Protein AF-A0A450X1X7-F1 (afdb_monomer_lite)

InterPro domains:
  IPR058240 Radical SAM superfamily [SSF102114] (12-90)

Structure (mmCIF, N/CA/C/O backbone):
data_AF-A0A450X1X7-F1
#
_entry.id   AF-A0A450X1X7-F1
#
loop_
_atom_site.group_PDB
_atom_site.id
_atom_site.type_symbol
_atom_site.label_atom_id
_atom_site.label_alt_id
_atom_site.label_comp_id
_atom_site.label_asym_id
_atom_site.label_entity_id
_atom_site.label_seq_id
_atom_site.pdbx_PDB_ins_code
_atom_site.Cartn_x
_atom_site.Cartn_y
_atom_site.Cartn_z
_atom_site.occupancy
_atom_site.B_iso_or_equiv
_atom_site.auth_seq_id
_atom_site.auth_comp_id
_atom_site.auth_asym_id
_atom_site.auth_atom_id
_atom_site.pdbx_PDB_model_num
ATOM 1 N N . MET A 1 1 ? -17.596 -0.129 -2.344 1.00 45.56 1 MET A N 1
ATOM 2 C CA . MET A 1 1 ? -16.818 0.343 -3.511 1.00 45.56 1 MET A CA 1
ATOM 3 C C . MET A 1 1 ? -17.446 -0.223 -4.774 1.00 45.56 1 MET A C 1
ATOM 5 O O . MET A 1 1 ? -17.800 -1.400 -4.738 1.00 45.56 1 MET A O 1
ATOM 9 N N . PRO A 1 2 ? -17.598 0.554 -5.859 1.00 40.06 2 PRO A N 1
ATOM 10 C CA . PRO A 1 2 ? -17.856 -0.043 -7.164 1.00 40.06 2 PRO A CA 1
ATOM 11 C C . PRO A 1 2 ? -16.697 -0.994 -7.483 1.00 40.06 2 PRO A C 1
ATOM 13 O O . PRO A 1 2 ? -15.543 -0.706 -7.158 1.00 40.06 2 PRO A O 1
ATOM 16 N N . SER A 1 3 ? -16.989 -2.169 -8.035 1.00 50.81 3 SER A N 1
ATOM 17 C CA . SER A 1 3 ? -15.938 -3.073 -8.493 1.00 50.81 3 SER A CA 1
ATOM 18 C C . SER A 1 3 ? -15.123 -2.371 -9.575 1.00 50.81 3 SER A C 1
ATOM 20 O O . SER A 1 3 ? -15.700 -1.984 -10.584 1.00 50.81 3 SER A O 1
ATOM 22 N N . SER A 1 4 ? -13.810 -2.228 -9.383 1.00 54.88 4 SER A N 1
ATOM 23 C CA . SER A 1 4 ? -12.899 -1.888 -10.483 1.00 54.88 4 SER A CA 1
ATOM 24 C C . SER A 1 4 ? -13.171 -2.829 -11.663 1.00 54.88 4 SER A C 1
ATOM 26 O O . SER A 1 4 ? -13.219 -4.052 -11.474 1.00 54.88 4 SER A O 1
ATOM 28 N N . ASP A 1 5 ? -13.332 -2.274 -12.866 1.00 56.47 5 ASP A N 1
ATOM 29 C CA . ASP A 1 5 ? -13.527 -3.040 -14.107 1.00 56.47 5 ASP A CA 1
ATOM 30 C C . ASP A 1 5 ? -12.359 -4.017 -14.374 1.00 56.47 5 ASP A C 1
ATOM 32 O O . ASP A 1 5 ? -12.495 -4.986 -15.121 1.00 56.47 5 ASP A O 1
ATOM 36 N N . ASN A 1 6 ? -11.228 -3.838 -13.679 1.00 60.00 6 ASN A N 1
ATOM 37 C CA . ASN A 1 6 ? -10.030 -4.667 -13.769 1.00 60.00 6 ASN A CA 1
ATOM 38 C C . ASN A 1 6 ? -9.976 -5.836 -12.770 1.00 60.00 6 ASN A C 1
ATOM 40 O O . ASN A 1 6 ? -8.962 -6.534 -12.726 1.00 60.00 6 ASN A O 1
ATOM 44 N N . ARG A 1 7 ? -11.033 -6.117 -11.989 1.00 62.19 7 ARG A N 1
ATOM 45 C CA . ARG A 1 7 ? -11.021 -7.190 -10.963 1.00 62.19 7 ARG A CA 1
ATOM 46 C C . ARG A 1 7 ? -10.644 -8.577 -11.488 1.00 62.19 7 ARG A C 1
ATOM 48 O O . ARG A 1 7 ? -10.003 -9.330 -10.761 1.00 62.19 7 ARG A O 1
ATOM 55 N N . ILE A 1 8 ? -10.978 -8.902 -12.740 1.00 61.75 8 ILE A N 1
ATOM 56 C CA . ILE A 1 8 ? -10.586 -10.174 -13.381 1.00 61.75 8 ILE A CA 1
ATOM 57 C C . ILE A 1 8 ? -9.055 -10.338 -13.399 1.00 61.75 8 ILE A C 1
ATOM 59 O O . ILE A 1 8 ? -8.555 -11.455 -13.295 1.00 61.75 8 ILE A O 1
ATOM 63 N N . ASN A 1 9 ? -8.303 -9.234 -13.458 1.00 62.81 9 ASN A N 1
ATOM 64 C CA . ASN A 1 9 ? -6.840 -9.250 -13.452 1.00 62.81 9 ASN A CA 1
ATOM 65 C C . ASN A 1 9 ? -6.236 -9.471 -12.053 1.00 62.81 9 ASN A C 1
ATOM 67 O O . ASN A 1 9 ? -5.062 -9.812 -11.959 1.00 62.81 9 ASN A O 1
ATOM 71 N N . LEU A 1 10 ? -7.006 -9.296 -10.971 1.00 60.88 10 LEU A N 1
ATOM 72 C CA . LEU A 1 10 ? -6.483 -9.342 -9.599 1.00 60.88 10 LEU A CA 1
ATOM 73 C C . LEU A 1 10 ? -6.337 -10.762 -9.045 1.00 60.88 10 LEU A C 1
ATOM 75 O O . LEU A 1 10 ? -5.710 -10.935 -8.004 1.00 60.88 10 LEU A O 1
ATOM 79 N N . ASN A 1 11 ? -6.943 -11.766 -9.693 1.00 61.16 11 ASN A N 1
ATOM 80 C CA . ASN A 1 11 ? -7.016 -13.152 -9.208 1.00 61.16 11 ASN A CA 1
ATOM 81 C C . ASN A 1 11 ? -7.443 -13.265 -7.721 1.00 61.16 11 ASN A C 1
ATOM 83 O O . ASN A 1 11 ? -7.091 -14.216 -7.022 1.00 61.16 11 ASN A O 1
ATOM 87 N N . LYS A 1 12 ? -8.188 -12.270 -7.221 1.00 63.09 12 LYS A N 1
ATOM 88 C CA . LYS A 1 12 ? -8.761 -12.224 -5.873 1.00 63.09 12 LYS A CA 1
ATOM 89 C C . LYS A 1 12 ? -10.249 -12.516 -5.981 1.00 63.09 12 LYS A C 1
ATOM 91 O O . LYS A 1 12 ? -10.943 -11.912 -6.796 1.00 63.09 12 LYS A O 1
ATOM 96 N N . ASN A 1 13 ? -10.721 -13.473 -5.188 1.00 58.88 13 ASN A N 1
ATOM 97 C CA . ASN A 1 13 ? -12.091 -13.984 -5.264 1.00 58.88 13 ASN A CA 1
ATOM 98 C C . ASN A 1 13 ? -12.974 -13.493 -4.101 1.00 58.88 13 ASN A C 1
ATOM 100 O O . ASN A 1 13 ? -13.902 -14.179 -3.679 1.00 58.88 13 ASN A O 1
ATOM 104 N N . ASP A 1 14 ? -12.665 -12.326 -3.539 1.00 62.16 14 ASP A N 1
ATOM 105 C CA . ASP A 1 14 ? -13.406 -11.720 -2.442 1.00 62.16 14 ASP A CA 1
ATOM 106 C C . ASP A 1 14 ? -14.410 -10.675 -2.954 1.00 62.16 14 ASP A C 1
ATOM 108 O O . ASP A 1 14 ? -14.067 -9.690 -3.605 1.00 62.16 14 ASP A O 1
ATOM 112 N N . ASN A 1 15 ? -15.688 -10.891 -2.635 1.00 64.50 15 ASN A N 1
ATOM 113 C CA . ASN A 1 15 ? -16.802 -9.966 -2.885 1.00 64.50 15 ASN A CA 1
ATOM 114 C C . ASN A 1 15 ? -17.312 -9.361 -1.567 1.00 64.50 15 ASN A C 1
ATOM 116 O O . ASN A 1 15 ? -18.512 -9.214 -1.344 1.00 64.50 15 ASN A O 1
ATOM 120 N N . ALA A 1 16 ? -16.395 -9.070 -0.645 1.00 73.44 16 ALA A N 1
ATOM 121 C CA . ALA A 1 16 ? -16.759 -8.483 0.632 1.00 73.44 16 ALA A CA 1
ATOM 122 C C . ALA A 1 16 ? -17.237 -7.033 0.460 1.00 73.44 16 ALA A C 1
ATOM 124 O O . ALA A 1 16 ? -16.656 -6.267 -0.310 1.00 73.44 16 ALA A O 1
ATOM 125 N N . ASP A 1 17 ? -18.262 -6.651 1.223 1.00 88.25 17 ASP A N 1
ATOM 126 C CA . ASP A 1 17 ? -18.556 -5.248 1.502 1.00 88.25 17 ASP A CA 1
ATOM 127 C C . ASP A 1 17 ? -17.674 -4.807 2.685 1.00 88.25 17 ASP A C 1
ATOM 129 O O . ASP A 1 17 ? -17.940 -5.203 3.829 1.00 88.25 17 ASP A O 1
ATOM 133 N N . PRO A 1 18 ? -16.598 -4.036 2.439 1.00 89.38 18 PRO A N 1
ATOM 134 C CA . PRO A 1 18 ? -15.639 -3.700 3.480 1.00 89.38 18 PRO A CA 1
ATOM 135 C C . PRO A 1 18 ? -16.258 -2.816 4.562 1.00 89.38 18 PRO A C 1
ATOM 137 O O . PRO A 1 18 ? -15.924 -2.985 5.730 1.00 89.38 18 PRO A O 1
ATOM 140 N N . LEU A 1 19 ? -17.189 -1.919 4.215 1.00 93.25 19 LEU A N 1
ATOM 141 C CA . LEU A 1 19 ? -17.826 -1.052 5.206 1.00 93.25 19 LEU A CA 1
ATOM 142 C C . LEU A 1 19 ? -18.681 -1.882 6.161 1.00 93.25 19 LEU A C 1
ATOM 144 O O . LEU A 1 19 ? -18.577 -1.737 7.378 1.00 93.25 19 LEU A O 1
ATOM 148 N N . ARG A 1 20 ? -19.458 -2.822 5.615 1.00 93.94 20 ARG A N 1
ATOM 149 C CA . ARG A 1 20 ? -20.271 -3.711 6.442 1.00 93.94 20 ARG A CA 1
ATOM 150 C C . ARG A 1 20 ? -19.420 -4.556 7.392 1.00 93.94 20 ARG A C 1
ATOM 152 O O . ARG A 1 20 ? -19.810 -4.762 8.540 1.00 93.94 20 ARG A O 1
ATOM 159 N N . LEU A 1 21 ? -18.267 -5.045 6.934 1.00 93.31 21 LEU A N 1
ATOM 160 C CA . LEU A 1 21 ? -17.334 -5.777 7.793 1.00 93.31 21 LEU A CA 1
ATOM 161 C C . LEU A 1 21 ? -16.780 -4.896 8.917 1.00 93.31 21 LEU A C 1
ATOM 163 O O . LEU A 1 21 ? -16.761 -5.338 10.063 1.00 93.31 21 LEU A O 1
ATOM 167 N N . LEU A 1 22 ? -16.400 -3.650 8.618 1.00 95.06 22 LEU A N 1
ATOM 168 C CA . LEU A 1 22 ? -15.921 -2.698 9.624 1.00 95.06 22 LEU A CA 1
ATOM 169 C C . LEU A 1 22 ? -16.965 -2.431 10.714 1.00 95.06 22 LEU A C 1
ATOM 171 O O . LEU A 1 22 ? -16.645 -2.479 11.900 1.00 95.06 22 LEU A O 1
ATOM 175 N N . GLU A 1 23 ? -18.226 -2.215 10.336 1.00 95.94 23 GLU A N 1
ATOM 176 C CA . GLU A 1 23 ? -19.327 -2.017 11.289 1.00 95.94 23 GLU A CA 1
ATOM 177 C C . GLU A 1 23 ? -19.529 -3.226 12.213 1.00 95.94 23 GLU A C 1
ATOM 179 O O . GLU A 1 23 ? -19.748 -3.070 13.420 1.00 95.94 23 GLU A O 1
ATOM 184 N N . LEU A 1 24 ? -19.459 -4.437 11.651 1.00 95.88 24 LEU A N 1
ATOM 185 C CA . LEU A 1 24 ? -19.599 -5.682 12.405 1.00 95.88 24 LEU A CA 1
ATOM 186 C C . LEU A 1 24 ? -18.431 -5.877 13.375 1.00 95.88 24 LEU A C 1
ATOM 188 O O . LEU A 1 24 ? -18.666 -6.185 14.543 1.00 95.88 24 LEU A O 1
ATOM 192 N N . CYS A 1 25 ? -17.195 -5.649 12.922 1.00 95.38 25 CYS A N 1
ATOM 193 C CA . CYS A 1 25 ? -16.008 -5.707 13.772 1.00 95.38 25 CYS A CA 1
ATOM 194 C C . CYS A 1 25 ? -16.102 -4.707 14.927 1.00 95.38 25 CYS A C 1
ATOM 196 O O . CYS A 1 25 ? -15.933 -5.098 16.081 1.00 95.38 25 CYS A O 1
ATOM 198 N N . ASN A 1 26 ? -16.477 -3.459 14.643 1.00 94.12 26 ASN A N 1
ATOM 199 C CA . ASN A 1 26 ? -16.643 -2.426 15.661 1.00 94.12 26 ASN A CA 1
ATOM 200 C C . ASN A 1 26 ? -17.723 -2.798 16.693 1.00 94.12 26 ASN A C 1
ATOM 202 O O . ASN A 1 26 ? -17.501 -2.685 17.895 1.00 94.12 26 ASN A O 1
ATOM 206 N N . THR A 1 27 ? -18.869 -3.321 16.241 1.00 95.94 27 THR A N 1
ATOM 207 C CA . THR A 1 27 ? -19.952 -3.779 17.135 1.00 95.94 27 THR A CA 1
ATOM 208 C C . THR A 1 27 ? -19.504 -4.938 18.032 1.00 95.94 27 THR A C 1
ATOM 210 O O . THR A 1 27 ? -19.939 -5.046 19.176 1.00 95.94 27 THR A O 1
ATOM 213 N N . ALA A 1 28 ? -18.622 -5.799 17.525 1.00 95.56 28 ALA A N 1
ATOM 214 C CA . ALA A 1 28 ? -18.075 -6.941 18.249 1.00 95.56 28 ALA A CA 1
ATOM 215 C C . ALA A 1 28 ? -16.804 -6.615 19.059 1.00 95.56 28 ALA A C 1
ATOM 217 O O . ALA A 1 28 ? -16.223 -7.526 19.647 1.00 95.56 28 ALA A O 1
ATOM 218 N N . ASN A 1 29 ? -16.363 -5.349 19.093 1.00 90.31 29 ASN A N 1
ATOM 219 C CA . ASN A 1 29 ? -15.096 -4.925 19.698 1.00 90.31 29 ASN A CA 1
ATOM 220 C C . ASN A 1 29 ? -13.871 -5.696 19.152 1.00 90.31 29 ASN A C 1
ATOM 222 O O . ASN A 1 29 ? -12.938 -6.036 19.883 1.00 90.31 29 ASN A O 1
ATOM 226 N N . ILE A 1 30 ? -13.894 -6.010 17.855 1.00 90.88 30 ILE A N 1
ATOM 227 C CA . ILE A 1 30 ? -12.800 -6.654 17.128 1.00 90.88 30 ILE A CA 1
ATOM 228 C C . ILE A 1 30 ? -11.994 -5.567 16.429 1.00 90.88 30 ILE A C 1
ATOM 230 O O . ILE A 1 30 ? -12.534 -4.811 15.623 1.00 90.88 30 ILE A O 1
ATOM 234 N N . LYS A 1 31 ? -10.690 -5.534 16.705 1.00 89.12 31 LYS A N 1
ATOM 235 C CA . LYS A 1 31 ? -9.770 -4.611 16.042 1.00 89.12 31 LYS A CA 1
ATOM 236 C C . LYS A 1 31 ? -9.546 -4.984 14.583 1.00 89.12 31 LYS A C 1
ATOM 238 O O . LYS A 1 31 ? -9.439 -6.166 14.253 1.00 89.12 31 LYS A O 1
ATOM 243 N N . VAL A 1 32 ? -9.408 -3.975 13.732 1.00 91.81 32 VAL A N 1
ATOM 24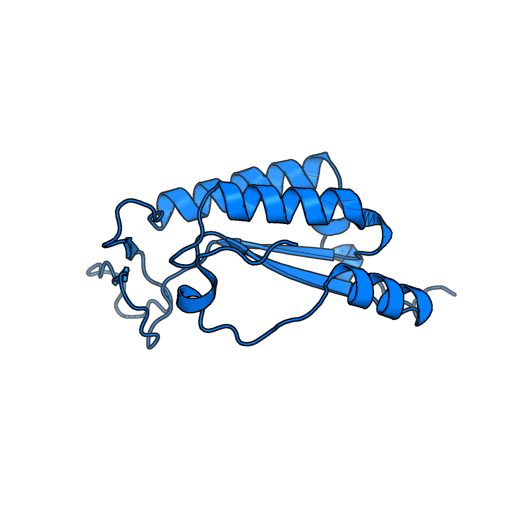4 C CA . VAL A 1 32 ? -9.201 -4.128 12.293 1.00 91.81 32 VAL A CA 1
ATOM 245 C C . VAL A 1 32 ? -7.854 -3.555 11.876 1.00 91.81 32 VAL A C 1
ATOM 247 O O . VAL A 1 32 ? -7.545 -2.383 12.099 1.00 91.81 32 VAL A O 1
ATOM 250 N N . HIS A 1 33 ? -7.070 -4.402 11.214 1.00 91.94 33 HIS A N 1
ATOM 251 C CA . HIS A 1 33 ? -5.845 -4.024 10.529 1.00 91.94 33 HIS A CA 1
ATOM 252 C C . HIS A 1 33 ? -6.016 -4.235 9.023 1.00 91.94 33 HIS A C 1
ATOM 254 O O . HIS A 1 33 ? -6.382 -5.332 8.595 1.00 91.94 33 HIS A O 1
ATOM 260 N N . PHE A 1 34 ? -5.739 -3.205 8.227 1.00 92.69 34 PHE A N 1
ATOM 261 C CA . PHE A 1 34 ? -5.739 -3.310 6.770 1.00 92.69 34 PHE A CA 1
ATOM 262 C C . PHE A 1 34 ? -4.327 -3.462 6.218 1.00 92.69 34 PHE A C 1
ATOM 264 O O . PHE A 1 34 ? -3.435 -2.687 6.542 1.00 92.69 34 PHE A O 1
ATOM 271 N N . PHE A 1 35 ? -4.171 -4.415 5.303 1.00 91.25 35 PHE A N 1
ATOM 272 C CA . PHE A 1 35 ? -2.981 -4.565 4.478 1.00 91.25 35 PHE A CA 1
ATOM 273 C C . PHE A 1 35 ? -3.276 -4.025 3.074 1.00 91.25 35 PHE A C 1
ATOM 275 O O . PHE A 1 35 ? -4.023 -4.640 2.305 1.00 91.25 35 PHE A O 1
ATOM 282 N N . CYS A 1 36 ? -2.715 -2.867 2.741 1.00 93.75 36 CYS A N 1
ATOM 283 C CA . CYS A 1 36 ? -2.943 -2.176 1.478 1.00 93.75 36 CYS A CA 1
ATOM 284 C C . CYS A 1 36 ? -1.739 -2.369 0.557 1.00 93.75 36 CYS A C 1
ATOM 286 O O . CYS A 1 36 ? -0.668 -1.825 0.793 1.00 93.75 36 CYS A O 1
ATOM 288 N N . MET A 1 37 ? -1.921 -3.147 -0.507 1.00 93.31 37 MET A N 1
ATOM 289 C CA . MET A 1 37 ? -0.890 -3.384 -1.516 1.00 93.31 37 MET A CA 1
ATOM 290 C C . MET A 1 37 ? -1.129 -2.476 -2.720 1.00 93.31 37 MET A C 1
ATOM 292 O O . MET A 1 37 ? -2.181 -2.580 -3.352 1.00 93.31 37 MET A O 1
ATOM 296 N N . PHE A 1 38 ? -0.171 -1.612 -3.045 1.00 94.44 38 PHE A N 1
ATOM 297 C CA . PHE A 1 38 ? -0.276 -0.663 -4.156 1.00 94.44 38 PHE A CA 1
ATOM 298 C C . PHE A 1 38 ? 0.537 -1.118 -5.359 1.00 94.44 38 PHE A C 1
ATOM 300 O O . PHE A 1 38 ? 1.626 -1.663 -5.206 1.00 94.44 38 PHE A O 1
ATOM 307 N N . GLY A 1 39 ? 0.012 -0.878 -6.562 1.00 90.25 39 GLY A N 1
ATOM 308 C CA . GLY A 1 39 ? 0.728 -1.167 -7.803 1.00 90.25 39 GLY A CA 1
ATOM 309 C C . GLY A 1 39 ? 0.706 -2.627 -8.244 1.00 90.25 39 GLY A C 1
ATOM 310 O O . GLY A 1 39 ? 1.510 -3.018 -9.084 1.00 90.25 39 GLY A O 1
ATOM 311 N N . TYR A 1 40 ? -0.201 -3.447 -7.707 1.00 89.94 40 TYR A N 1
ATOM 312 C CA . TYR A 1 40 ? -0.428 -4.772 -8.279 1.00 89.94 40 TYR A CA 1
ATOM 313 C C . TYR A 1 40 ? -0.892 -4.632 -9.745 1.00 89.94 40 TYR A C 1
ATOM 315 O O . TYR A 1 40 ? -1.643 -3.697 -10.045 1.00 89.94 40 TYR A O 1
ATOM 323 N N . PRO A 1 41 ? -0.510 -5.528 -10.671 1.00 85.25 41 PRO A N 1
ATOM 324 C CA . PRO A 1 41 ? -0.878 -5.397 -12.081 1.00 85.25 41 PRO A CA 1
ATOM 325 C C . PRO A 1 41 ? -2.386 -5.253 -12.312 1.00 85.25 41 PRO A C 1
ATOM 327 O O . PRO A 1 41 ? -3.189 -6.053 -11.835 1.00 85.25 41 PRO A O 1
ATOM 330 N N . GLY A 1 42 ? -2.770 -4.215 -13.061 1.00 80.75 42 GLY A N 1
ATOM 331 C CA . GLY A 1 42 ? -4.168 -3.806 -13.239 1.00 80.75 42 GLY A CA 1
ATOM 332 C C . GLY A 1 42 ? -4.687 -2.806 -12.196 1.00 80.75 42 GLY A C 1
ATOM 333 O O . GLY A 1 42 ? -5.867 -2.467 -12.246 1.00 80.75 42 GLY A O 1
ATOM 334 N N . THR A 1 43 ? -3.830 -2.336 -11.283 1.00 86.12 43 THR A N 1
ATOM 335 C CA . THR A 1 43 ? -4.085 -1.196 -10.387 1.00 86.12 43 THR A CA 1
ATOM 336 C C . THR A 1 43 ? -3.050 -0.101 -10.621 1.00 86.12 43 THR A C 1
ATOM 338 O O . THR A 1 43 ? -1.890 -0.385 -10.931 1.00 86.12 43 THR A O 1
ATOM 341 N N . GLY A 1 44 ? -3.473 1.148 -10.468 1.00 88.06 44 GLY A N 1
ATOM 342 C CA . GLY A 1 44 ? -2.665 2.333 -10.690 1.00 88.06 44 GLY A CA 1
ATOM 343 C C . GLY A 1 44 ? -2.862 3.374 -9.593 1.00 88.06 44 GLY A C 1
ATOM 344 O O . GLY A 1 44 ? -3.128 3.060 -8.431 1.00 88.06 44 GLY A O 1
ATOM 345 N N . LYS A 1 45 ? -2.677 4.640 -9.969 1.00 92.44 45 LYS A N 1
ATOM 346 C CA . LYS A 1 45 ? -2.763 5.773 -9.039 1.00 92.44 45 LYS A CA 1
ATOM 347 C C . LYS A 1 45 ? -4.182 5.954 -8.508 1.00 92.44 45 LYS A C 1
ATOM 349 O O . LYS A 1 45 ? -4.342 6.121 -7.304 1.00 92.44 45 LYS A O 1
ATOM 354 N N . ASP A 1 46 ? -5.175 5.831 -9.383 1.00 91.62 46 ASP A N 1
ATOM 355 C CA . ASP A 1 46 ? -6.584 6.027 -9.049 1.00 91.62 46 ASP A CA 1
ATOM 35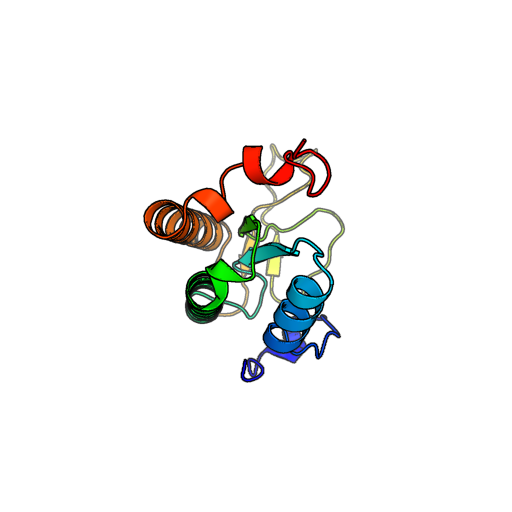6 C C . ASP A 1 46 ? -7.063 4.978 -8.033 1.00 91.62 46 ASP A C 1
ATOM 358 O O . ASP A 1 46 ? -7.751 5.306 -7.070 1.00 91.62 46 ASP A O 1
ATOM 362 N N . GLU A 1 47 ? -6.676 3.704 -8.172 1.00 91.31 47 GLU A N 1
ATOM 363 C CA . GLU A 1 47 ? -7.007 2.680 -7.171 1.00 91.31 47 GLU A CA 1
ATOM 364 C C . GLU A 1 47 ? -6.337 2.941 -5.816 1.00 91.31 47 GLU A C 1
ATOM 366 O O . GLU A 1 47 ? -6.949 2.696 -4.771 1.00 91.31 47 GLU A O 1
ATOM 371 N N . ALA A 1 48 ? -5.093 3.428 -5.817 1.00 93.88 48 ALA A N 1
ATOM 372 C CA . ALA A 1 48 ? -4.389 3.783 -4.589 1.00 93.88 48 ALA A CA 1
ATOM 373 C C . ALA A 1 48 ? -5.063 4.973 -3.887 1.00 93.88 48 ALA A C 1
ATOM 375 O O . ALA A 1 48 ? -5.318 4.899 -2.686 1.00 93.88 48 ALA A O 1
ATOM 376 N N . GLU A 1 49 ? -5.435 6.011 -4.640 1.00 95.81 49 GLU A N 1
ATOM 377 C CA . GLU A 1 49 ? -6.187 7.168 -4.141 1.00 95.81 49 GLU A CA 1
ATOM 378 C C . GLU A 1 49 ? -7.521 6.740 -3.527 1.00 95.81 49 GLU A C 1
ATOM 380 O O . GLU A 1 49 ? -7.750 6.972 -2.342 1.00 95.81 49 GLU A O 1
ATOM 385 N N . ASN A 1 50 ? -8.344 5.998 -4.274 1.00 93.94 50 ASN A N 1
ATOM 386 C CA . ASN A 1 50 ? -9.624 5.477 -3.784 1.00 93.94 50 ASN A CA 1
ATOM 387 C C . ASN A 1 50 ? -9.462 4.625 -2.511 1.00 93.94 50 ASN A C 1
ATOM 389 O O . ASN A 1 50 ? -10.323 4.631 -1.625 1.00 93.94 50 ASN A O 1
ATOM 393 N N . THR A 1 51 ? -8.361 3.872 -2.407 1.00 95.19 51 THR A N 1
ATOM 394 C CA . THR A 1 51 ? -8.046 3.097 -1.201 1.00 95.19 51 THR A CA 1
ATOM 395 C C . THR A 1 51 ? -7.756 4.023 -0.024 1.00 95.19 51 THR A C 1
ATOM 397 O O . THR A 1 51 ? -8.342 3.841 1.042 1.00 95.19 51 THR A O 1
ATOM 400 N N . VAL A 1 52 ? -6.902 5.034 -0.198 1.00 97.06 52 VAL A N 1
ATOM 401 C CA . VAL A 1 52 ? -6.573 5.995 0.866 1.00 97.06 52 VAL A CA 1
ATOM 402 C C . VAL A 1 52 ? -7.787 6.818 1.279 1.00 97.06 52 VAL A C 1
ATOM 404 O O . VAL A 1 52 ? -8.034 6.967 2.475 1.00 97.06 52 VAL A O 1
ATOM 407 N N . GLU A 1 53 ? -8.589 7.294 0.330 1.00 97.38 53 GLU A N 1
ATOM 408 C CA . GLU A 1 53 ? -9.833 8.007 0.622 1.00 97.38 53 GLU A CA 1
ATOM 409 C C . GLU A 1 53 ? -10.767 7.159 1.486 1.00 97.38 53 GLU A C 1
ATOM 411 O O . GLU A 1 53 ? -11.287 7.636 2.498 1.00 97.38 53 GLU A O 1
ATOM 416 N N . PHE A 1 54 ? -10.927 5.874 1.153 1.00 96.44 54 PHE A N 1
ATOM 417 C CA . PHE A 1 54 ? -11.713 4.951 1.965 1.00 96.44 54 PHE A CA 1
ATOM 418 C C . PHE A 1 54 ? -11.147 4.801 3.382 1.00 96.44 54 PHE A C 1
ATOM 420 O O . PHE A 1 54 ? -11.915 4.853 4.349 1.00 96.44 54 PHE A O 1
ATOM 427 N N . LEU A 1 55 ? -9.827 4.634 3.519 1.00 96.62 55 LEU A N 1
ATOM 428 C CA . LEU A 1 55 ? -9.164 4.515 4.820 1.00 96.62 55 LEU A CA 1
ATOM 429 C C . LEU A 1 55 ? -9.383 5.765 5.676 1.00 96.62 55 LEU A C 1
ATOM 431 O O . LEU A 1 55 ? -9.751 5.657 6.845 1.00 96.62 55 LEU A O 1
ATOM 435 N N . LEU A 1 56 ? -9.189 6.953 5.101 1.00 97.06 56 LEU A N 1
ATOM 436 C CA . LEU A 1 56 ? -9.319 8.220 5.816 1.00 97.06 56 LEU A CA 1
ATOM 437 C C . LEU A 1 56 ? -10.774 8.526 6.171 1.00 97.06 56 LEU A C 1
ATOM 439 O O . LEU A 1 56 ? -11.042 8.960 7.294 1.00 97.06 56 LEU A O 1
ATOM 443 N N . HIS A 1 57 ? -11.715 8.252 5.265 1.00 98.00 57 HIS A N 1
ATOM 444 C CA . HIS A 1 57 ? -13.144 8.440 5.509 1.00 98.00 57 HIS A CA 1
ATOM 445 C C . HIS A 1 57 ? -13.650 7.542 6.645 1.00 98.00 57 HIS A C 1
ATOM 447 O O . HIS A 1 57 ? -14.412 7.985 7.502 1.00 98.00 57 HIS A O 1
ATOM 453 N N . ASN A 1 58 ? -13.178 6.294 6.694 1.00 97.44 58 ASN A N 1
ATOM 454 C CA . ASN A 1 58 ? -13.616 5.297 7.671 1.00 97.44 58 ASN A CA 1
ATOM 455 C C . ASN A 1 58 ? -12.643 5.124 8.838 1.00 97.44 58 ASN A C 1
ATOM 457 O O . ASN A 1 58 ? -12.774 4.172 9.607 1.00 97.44 58 ASN A O 1
ATOM 461 N N . ARG A 1 59 ? -11.683 6.043 9.010 1.00 95.25 59 ARG A N 1
ATOM 462 C CA . ARG A 1 59 ? -10.583 5.896 9.973 1.00 95.25 59 ARG A CA 1
ATOM 463 C C . ARG A 1 59 ? -11.064 5.532 11.369 1.00 95.25 59 ARG A C 1
ATOM 465 O O . ARG A 1 59 ? -10.415 4.740 12.034 1.00 95.25 59 ARG A O 1
ATOM 472 N N . ALA A 1 60 ? -12.202 6.062 11.823 1.00 94.62 60 ALA A N 1
ATOM 473 C CA . ALA A 1 60 ? -12.767 5.779 13.147 1.00 94.62 60 ALA A CA 1
ATOM 474 C C . ALA A 1 60 ? -13.058 4.287 13.412 1.00 94.62 60 ALA A C 1
ATOM 476 O O . ALA A 1 60 ? -13.072 3.888 14.569 1.00 94.62 60 ALA A O 1
ATOM 477 N N . LEU A 1 61 ? -13.252 3.484 12.363 1.00 95.50 61 LEU A N 1
ATOM 478 C CA . LEU A 1 61 ? -13.532 2.046 12.440 1.00 95.50 61 LEU A CA 1
ATOM 479 C C . LEU A 1 61 ? -12.289 1.176 12.182 1.00 95.50 61 LEU A C 1
ATOM 481 O O . LEU A 1 61 ? -12.394 -0.046 12.136 1.00 95.50 61 LEU A O 1
ATOM 485 N N . ILE A 1 62 ? -11.131 1.797 11.951 1.00 94.56 62 ILE A N 1
ATOM 486 C CA . ILE A 1 62 ? -9.887 1.130 11.567 1.00 94.56 62 ILE A CA 1
ATOM 487 C C . ILE A 1 62 ? -8.854 1.402 12.652 1.00 94.56 62 ILE A C 1
ATOM 489 O O . ILE A 1 62 ? -8.606 2.559 13.000 1.00 94.56 62 ILE A O 1
ATOM 493 N N . ASP A 1 63 ? -8.223 0.355 13.172 1.00 92.00 63 ASP A N 1
ATOM 494 C CA . ASP A 1 63 ? -7.186 0.503 14.188 1.00 92.00 63 ASP A CA 1
ATOM 495 C C . ASP A 1 63 ? -5.852 0.852 13.546 1.00 92.00 63 ASP A C 1
ATOM 497 O O . ASP A 1 63 ? -5.207 1.818 13.955 1.00 92.00 63 ASP A O 1
ATOM 501 N N . THR A 1 64 ? -5.444 0.072 12.540 1.00 93.44 64 THR A N 1
ATOM 502 C CA . THR A 1 64 ? -4.136 0.219 11.894 1.00 93.44 64 THR A CA 1
ATOM 503 C C . THR A 1 64 ? -4.159 -0.155 10.413 1.00 93.44 64 THR A C 1
ATOM 505 O O . THR A 1 64 ? -5.044 -0.865 9.938 1.00 93.44 64 THR A O 1
ATOM 508 N N . VAL A 1 65 ? -3.158 0.327 9.688 1.00 94.75 65 VAL A N 1
ATOM 509 C CA . VAL A 1 65 ? -2.923 0.096 8.265 1.00 94.75 65 VAL A CA 1
ATOM 510 C C . VAL A 1 65 ? -1.449 -0.187 8.040 1.00 94.75 65 VAL A C 1
ATOM 512 O O . VAL A 1 65 ? -0.586 0.340 8.745 1.00 94.75 65 VAL A O 1
ATOM 515 N N . ASP A 1 66 ? -1.188 -0.999 7.031 1.00 93.88 66 ASP A N 1
ATOM 516 C CA . ASP A 1 66 ? 0.078 -1.060 6.327 1.00 93.88 66 ASP A CA 1
ATOM 517 C C . ASP A 1 66 ? -0.121 -0.662 4.864 1.00 93.88 66 ASP A C 1
ATOM 519 O O . ASP A 1 66 ? -1.059 -1.136 4.219 1.00 93.88 66 ASP A O 1
ATOM 523 N N . ILE A 1 67 ? 0.785 0.159 4.332 1.00 94.69 67 ILE A N 1
ATOM 524 C CA . ILE A 1 67 ? 0.870 0.459 2.901 1.00 94.69 67 ILE A CA 1
ATOM 525 C C . ILE A 1 67 ? 2.140 -0.196 2.369 1.00 94.69 67 ILE A C 1
ATOM 527 O O . ILE A 1 67 ? 3.246 0.157 2.763 1.00 94.69 67 ILE A O 1
ATOM 531 N N . PHE A 1 68 ? 1.973 -1.159 1.468 1.00 93.00 68 PHE A N 1
ATOM 532 C CA . PHE A 1 68 ? 3.068 -1.907 0.872 1.00 93.00 68 PHE A CA 1
ATOM 533 C C . PHE A 1 68 ? 3.125 -1.679 -0.638 1.00 93.00 68 PHE A C 1
ATOM 535 O O . PHE A 1 68 ? 2.123 -1.906 -1.329 1.00 93.00 68 PHE A O 1
ATOM 542 N N . PRO A 1 69 ? 4.287 -1.286 -1.187 1.00 95.00 69 PRO A N 1
ATOM 543 C CA . PRO A 1 69 ? 4.495 -1.353 -2.622 1.00 95.00 69 PRO A CA 1
ATOM 544 C C . PRO A 1 69 ? 4.501 -2.819 -3.059 1.00 95.00 69 PRO A C 1
ATOM 546 O O . PRO A 1 69 ? 5.122 -3.672 -2.425 1.00 95.00 69 PRO A O 1
ATOM 549 N N . TRP A 1 70 ? 3.802 -3.129 -4.145 1.00 93.62 70 TRP A N 1
ATOM 550 C CA . TRP A 1 70 ? 3.866 -4.454 -4.736 1.00 93.62 70 TRP A CA 1
ATOM 551 C C . TRP A 1 70 ? 5.253 -4.716 -5.341 1.00 93.62 70 TRP A C 1
ATOM 553 O O . TRP A 1 70 ? 5.793 -3.888 -6.079 1.00 93.62 70 TRP A O 1
ATOM 563 N N . THR A 1 71 ? 5.807 -5.896 -5.065 1.00 91.94 71 THR A N 1
ATOM 564 C CA . THR A 1 71 ? 7.081 -6.367 -5.617 1.00 91.94 71 THR A CA 1
ATOM 565 C C . THR A 1 71 ? 6.905 -7.709 -6.325 1.00 91.94 71 THR A C 1
ATOM 567 O O . THR A 1 71 ? 5.992 -8.487 -6.026 1.00 91.94 71 THR A O 1
ATOM 570 N N . TYR A 1 72 ? 7.775 -7.995 -7.299 1.00 91.50 72 TYR A N 1
ATOM 571 C CA . TYR A 1 72 ? 7.737 -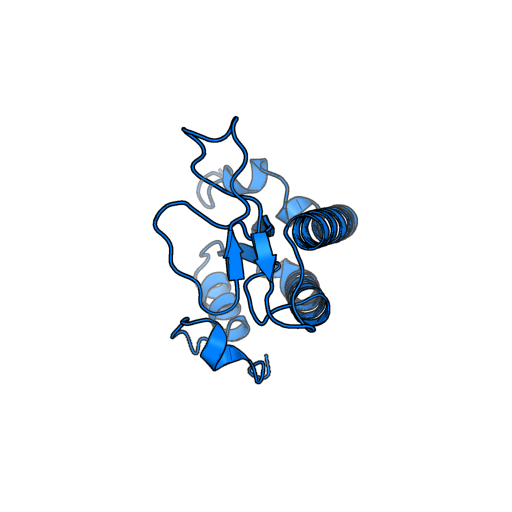9.272 -8.007 1.00 91.50 72 TYR A CA 1
ATOM 572 C C . TYR A 1 72 ? 8.489 -10.323 -7.187 1.00 91.50 72 TYR A C 1
ATOM 574 O O . TYR A 1 72 ? 9.717 -10.399 -7.231 1.00 91.50 72 TYR A O 1
ATOM 582 N N . THR A 1 73 ? 7.769 -11.151 -6.436 1.00 92.25 73 THR A N 1
ATOM 583 C CA . THR A 1 73 ? 8.389 -12.186 -5.598 1.00 92.25 73 THR A CA 1
ATOM 584 C C . THR A 1 73 ? 8.852 -13.389 -6.429 1.00 92.25 73 THR A C 1
ATOM 586 O O . THR A 1 73 ? 8.153 -13.865 -7.333 1.00 92.25 73 THR A O 1
ATOM 589 N N . LYS A 1 74 ? 10.026 -13.934 -6.099 1.00 89.12 74 LYS A N 1
ATOM 590 C CA . LYS A 1 74 ? 10.583 -15.164 -6.673 1.00 89.12 74 LYS A CA 1
ATOM 591 C C . LYS A 1 74 ? 9.553 -16.295 -6.621 1.00 89.12 74 LYS A C 1
ATOM 593 O O . LYS A 1 74 ? 8.838 -16.453 -5.638 1.00 89.12 74 LYS A O 1
ATOM 598 N N . HIS A 1 75 ? 9.503 -17.100 -7.680 1.00 89.44 75 HIS A N 1
ATOM 599 C CA . HIS A 1 75 ? 8.564 -18.221 -7.852 1.00 89.44 75 HIS A CA 1
ATOM 600 C C . HIS A 1 75 ? 7.083 -17.845 -8.032 1.00 89.44 75 HIS A C 1
ATOM 602 O O . HIS A 1 75 ? 6.261 -18.744 -8.196 1.00 89.44 75 HIS A O 1
ATOM 608 N N . THR A 1 76 ? 6.733 -16.557 -8.086 1.00 88.81 76 THR A N 1
ATOM 609 C CA . THR A 1 76 ? 5.407 -16.129 -8.551 1.00 88.81 76 THR A CA 1
ATOM 610 C C . THR A 1 76 ? 5.378 -16.002 -10.075 1.00 88.81 76 THR A C 1
ATOM 612 O O . THR A 1 76 ? 6.408 -15.786 -10.724 1.00 88.81 76 THR A O 1
ATOM 615 N N . GLN A 1 77 ? 4.192 -16.171 -10.658 1.00 85.62 77 GLN A N 1
ATOM 616 C CA . GLN A 1 77 ? 3.932 -15.924 -12.074 1.00 85.62 77 GLN A CA 1
ATOM 617 C C . GLN A 1 77 ? 2.772 -14.950 -12.185 1.00 85.62 77 GLN A C 1
ATOM 619 O O . GLN A 1 77 ? 1.659 -15.270 -11.769 1.00 85.62 77 GLN A O 1
ATOM 624 N N . ILE A 1 78 ? 3.041 -13.770 -12.739 1.00 86.06 78 ILE A N 1
ATOM 625 C CA . ILE A 1 78 ? 2.042 -12.720 -12.910 1.00 86.06 78 ILE A CA 1
ATOM 626 C C . ILE A 1 78 ? 1.951 -12.367 -14.390 1.00 86.06 78 ILE A C 1
ATOM 628 O O . ILE A 1 78 ? 2.945 -12.028 -15.029 1.00 86.06 78 ILE A O 1
ATOM 632 N N . VAL A 1 79 ? 0.750 -12.489 -14.951 1.00 83.44 79 VAL A N 1
ATOM 633 C CA . VAL A 1 79 ? 0.508 -12.235 -16.374 1.00 83.44 79 VAL A CA 1
ATOM 634 C C . VAL A 1 79 ? 0.701 -10.749 -16.675 1.00 83.44 79 VAL A C 1
ATOM 636 O O . VAL A 1 79 ? 0.123 -9.899 -16.004 1.00 83.44 79 VAL A O 1
ATOM 639 N N . GLY A 1 80 ? 1.466 -10.436 -17.724 1.00 83.38 80 GLY A N 1
ATOM 640 C CA . GLY A 1 80 ? 1.673 -9.058 -18.180 1.00 83.38 80 GLY A CA 1
ATOM 641 C C . GLY A 1 80 ? 2.773 -8.292 -17.444 1.00 83.38 80 GLY A C 1
ATOM 642 O O . GLY A 1 80 ? 2.896 -7.091 -17.661 1.00 83.38 80 GLY A O 1
ATOM 643 N N . VAL A 1 81 ? 3.577 -8.966 -16.617 1.00 88.88 81 VAL A N 1
ATOM 644 C CA . VAL A 1 81 ? 4.740 -8.378 -15.943 1.00 88.88 81 VAL A CA 1
ATOM 645 C C . VAL A 1 81 ? 5.996 -9.164 -16.279 1.00 88.88 81 VAL A C 1
ATOM 647 O O . VAL A 1 81 ? 5.990 -10.394 -16.254 1.00 88.88 81 VAL A O 1
ATOM 650 N N . GLU A 1 82 ? 7.084 -8.448 -16.542 1.00 89.94 82 GLU A N 1
ATOM 651 C CA . GLU A 1 82 ? 8.409 -9.027 -16.731 1.00 89.94 82 GLU A CA 1
ATOM 652 C C . GLU A 1 82 ? 9.314 -8.657 -15.562 1.00 89.94 82 GLU A C 1
ATOM 654 O O . GLU A 1 82 ? 9.469 -7.483 -15.216 1.00 89.94 82 GLU A O 1
ATOM 659 N N . ARG A 1 83 ? 9.930 -9.675 -14.954 1.00 90.75 83 ARG A N 1
ATOM 660 C CA . ARG A 1 83 ? 10.971 -9.465 -13.948 1.00 90.75 83 ARG A CA 1
ATOM 661 C C . ARG A 1 83 ? 12.244 -8.953 -14.616 1.00 90.75 83 ARG A C 1
ATOM 663 O O . ARG A 1 83 ? 12.617 -9.416 -15.692 1.00 90.75 83 ARG A O 1
ATOM 670 N N . ILE A 1 84 ? 12.929 -8.043 -13.944 1.00 89.94 84 ILE A N 1
ATOM 671 C CA . ILE A 1 84 ? 14.242 -7.544 -14.336 1.00 89.94 84 ILE A CA 1
ATOM 672 C C . ILE A 1 84 ? 15.261 -8.278 -13.470 1.00 89.94 84 ILE A C 1
ATOM 674 O O . ILE A 1 84 ? 15.297 -8.069 -12.263 1.00 89.94 84 ILE A O 1
ATOM 678 N N . GLU A 1 85 ? 16.064 -9.147 -14.081 1.00 86.31 85 GLU A N 1
ATOM 679 C CA . GLU A 1 85 ? 17.150 -9.853 -13.393 1.00 86.31 85 GLU A CA 1
ATOM 680 C C . GLU A 1 85 ? 18.436 -9.035 -13.457 1.00 86.31 85 GLU A C 1
ATOM 682 O O . GLU A 1 85 ? 18.869 -8.633 -14.544 1.00 86.31 85 GLU A O 1
ATOM 687 N N . ARG A 1 86 ? 19.069 -8.815 -12.303 1.00 89.00 86 ARG A N 1
ATOM 688 C CA . ARG A 1 86 ? 20.398 -8.203 -12.234 1.00 89.00 86 ARG A CA 1
ATOM 689 C C . ARG A 1 86 ? 21.460 -9.232 -11.835 1.00 89.00 86 ARG A C 1
ATOM 691 O O . ARG A 1 86 ? 21.161 -10.142 -11.063 1.00 89.00 86 ARG A O 1
ATOM 698 N N . PRO A 1 87 ? 22.708 -9.106 -12.329 1.00 85.50 87 PRO A N 1
ATOM 699 C CA . PRO A 1 87 ? 23.771 -10.073 -12.036 1.00 85.50 87 PRO A CA 1
ATOM 700 C C . PRO A 1 87 ? 24.127 -10.222 -10.548 1.00 85.50 87 PRO A C 1
ATOM 702 O O . PRO A 1 87 ? 24.765 -11.197 -10.173 1.00 85.50 87 PRO A O 1
ATOM 705 N N . ASP A 1 88 ? 23.765 -9.256 -9.705 1.00 89.44 88 ASP A N 1
ATOM 706 C CA . ASP A 1 88 ? 24.006 -9.237 -8.261 1.00 89.44 88 ASP A CA 1
ATOM 707 C C . ASP A 1 88 ? 22.828 -9.782 -7.424 1.00 89.44 88 ASP A C 1
ATOM 709 O O . ASP A 1 88 ? 22.907 -9.824 -6.197 1.00 89.44 88 ASP A O 1
ATOM 713 N N . GLU A 1 89 ? 21.755 -10.259 -8.067 1.00 86.12 89 GLU A N 1
ATOM 714 C CA . GLU A 1 89 ? 20.496 -10.674 -7.426 1.00 86.12 89 GLU A CA 1
ATOM 715 C C . GLU A 1 89 ? 20.300 -12.206 -7.338 1.00 86.12 89 GLU A C 1
ATOM 717 O O . GLU A 1 89 ? 19.174 -12.691 -7.193 1.00 86.12 89 GLU A O 1
ATOM 722 N N . ASP A 1 90 ? 21.381 -12.996 -7.357 1.00 78.75 90 ASP A N 1
ATOM 723 C CA . ASP A 1 90 ? 21.331 -14.476 -7.337 1.00 78.75 90 ASP A CA 1
ATOM 724 C C . ASP A 1 90 ? 20.478 -15.054 -6.182 1.00 78.75 90 ASP A C 1
ATOM 726 O O . ASP A 1 90 ? 19.773 -16.064 -6.330 1.00 78.75 90 ASP A O 1
ATOM 730 N N . TRP A 1 91 ? 20.492 -14.379 -5.028 1.00 86.38 91 TRP A N 1
ATOM 731 C CA . TRP A 1 91 ? 19.763 -14.767 -3.813 1.00 86.38 91 TRP A CA 1
ATOM 732 C C . TRP A 1 91 ? 18.556 -13.874 -3.504 1.00 86.38 91 TRP A C 1
ATOM 734 O O . TRP A 1 91 ? 17.932 -14.045 -2.456 1.00 86.38 91 TRP A O 1
ATOM 744 N N . ALA A 1 92 ? 18.202 -12.945 -4.396 1.00 88.19 92 ALA A N 1
ATOM 745 C CA . ALA A 1 92 ? 17.064 -12.061 -4.184 1.00 88.19 92 ALA A CA 1
ATOM 746 C C . ALA A 1 92 ? 15.752 -12.860 -4.112 1.00 88.19 92 ALA A C 1
ATOM 748 O O . ALA A 1 92 ? 15.546 -13.828 -4.850 1.00 88.19 92 ALA A O 1
ATOM 749 N N . LEU A 1 93 ? 14.869 -12.461 -3.193 1.00 90.75 93 LEU A N 1
ATOM 750 C CA . LEU A 1 93 ? 13.505 -12.990 -3.078 1.00 90.75 93 LEU A CA 1
ATOM 751 C C . LEU A 1 93 ? 12.488 -12.114 -3.809 1.00 90.75 93 LEU A C 1
ATOM 753 O O . LEU A 1 93 ? 11.397 -12.583 -4.116 1.00 90.75 93 LEU A O 1
ATOM 757 N N . GLU A 1 94 ? 12.846 -10.871 -4.103 1.00 92.12 94 GLU A N 1
ATOM 758 C CA . GLU A 1 94 ? 12.006 -9.880 -4.757 1.00 92.12 94 GLU A CA 1
ATOM 759 C C . GLU A 1 94 ? 12.815 -9.214 -5.861 1.00 92.12 94 GLU A C 1
ATOM 761 O O . GLU A 1 94 ? 14.001 -8.943 -5.683 1.00 92.12 94 GLU A O 1
ATOM 766 N N . TYR A 1 95 ? 12.171 -8.977 -6.997 1.00 90.94 95 TYR A N 1
ATOM 767 C CA . TYR A 1 95 ? 12.802 -8.427 -8.184 1.00 90.94 95 TYR A CA 1
ATOM 768 C C . TYR A 1 95 ? 12.126 -7.124 -8.587 1.00 90.94 95 TYR A C 1
ATOM 770 O O . TYR A 1 95 ? 10.904 -6.955 -8.458 1.00 90.94 95 TYR A O 1
ATOM 778 N N . ALA A 1 96 ? 12.933 -6.229 -9.155 1.00 90.88 96 ALA A N 1
ATOM 779 C CA . ALA A 1 96 ? 12.399 -5.163 -9.979 1.00 90.88 96 ALA A CA 1
ATOM 780 C C . ALA A 1 96 ? 11.631 -5.770 -11.161 1.00 90.88 96 ALA A C 1
ATOM 782 O O . ALA A 1 96 ? 11.884 -6.892 -11.606 1.00 90.88 96 ALA A O 1
ATOM 783 N N . HIS A 1 97 ? 10.673 -5.022 -11.676 1.00 91.12 97 HIS A N 1
ATOM 784 C CA . HIS A 1 97 ? 9.819 -5.453 -12.758 1.00 91.12 97 HIS A CA 1
ATOM 785 C C . HIS A 1 97 ? 9.431 -4.276 -13.641 1.00 91.12 97 HIS A C 1
ATOM 787 O O . HIS A 1 97 ? 9.333 -3.127 -13.199 1.00 91.12 97 HIS A O 1
ATOM 793 N N . THR A 1 98 ? 9.176 -4.599 -14.900 1.00 89.25 98 THR A N 1
ATOM 794 C CA . THR A 1 98 ? 8.501 -3.719 -15.842 1.00 89.25 98 THR A CA 1
ATOM 795 C C . THR A 1 98 ? 7.153 -4.318 -16.182 1.00 89.25 98 THR A C 1
ATOM 797 O O . THR A 1 98 ? 6.985 -5.541 -16.196 1.00 89.25 98 THR A O 1
ATOM 800 N N . SER A 1 99 ? 6.187 -3.461 -16.473 1.00 83.44 99 SER A N 1
ATOM 801 C CA . SER A 1 99 ? 4.927 -3.939 -17.004 1.00 83.44 99 SER A CA 1
ATOM 802 C C . SER A 1 99 ? 4.935 -3.946 -18.525 1.00 83.44 99 SER A C 1
ATOM 804 O O . SER A 1 99 ? 5.516 -3.072 -19.168 1.00 83.44 99 SER A O 1
ATOM 806 N N . LEU A 1 100 ? 4.262 -4.941 -19.096 1.00 79.94 100 LEU A N 1
ATOM 807 C CA . LEU A 1 100 ? 4.009 -5.042 -20.530 1.00 79.94 100 LEU A CA 1
ATOM 808 C C . LEU A 1 100 ? 2.771 -4.246 -20.962 1.00 79.94 100 LEU A C 1
ATOM 810 O O . LEU A 1 100 ? 2.517 -4.114 -22.160 1.00 79.94 100 LEU A O 1
ATOM 814 N N . ARG A 1 101 ? 1.976 -3.740 -20.010 1.00 76.88 101 ARG A N 1
ATOM 815 C CA . ARG A 1 101 ? 0.785 -2.933 -20.296 1.00 76.88 101 ARG A CA 1
ATOM 816 C C . ARG A 1 101 ? 1.061 -1.445 -20.078 1.00 76.88 101 ARG A C 1
ATOM 818 O O . ARG A 1 101 ? 1.708 -1.055 -19.109 1.00 76.88 101 ARG A O 1
ATOM 825 N N . ALA A 1 102 ? 0.536 -0.614 -20.975 1.00 71.12 102 ALA A N 1
ATOM 826 C CA . ALA A 1 102 ? 0.762 0.834 -20.969 1.00 71.12 102 ALA A CA 1
ATOM 827 C C . ALA A 1 102 ? 0.131 1.562 -19.765 1.00 71.12 102 ALA A C 1
ATOM 829 O O . ALA A 1 102 ? 0.525 2.680 -19.454 1.00 71.12 102 ALA A O 1
ATOM 830 N N . ASP A 1 103 ? -0.845 0.943 -19.103 1.00 71.44 103 ASP A N 1
ATOM 831 C CA . ASP A 1 103 ? -1.632 1.484 -17.990 1.00 71.44 103 ASP A CA 1
ATOM 832 C C . ASP A 1 103 ? -1.109 1.068 -16.605 1.00 71.44 103 ASP A C 1
ATOM 834 O O . ASP A 1 103 ? -1.746 1.330 -15.588 1.00 71.44 103 ASP A O 1
ATOM 838 N N . SER A 1 104 ? 0.051 0.420 -16.546 1.00 76.94 104 SER A N 1
ATOM 839 C CA . SER A 1 104 ? 0.571 -0.178 -15.313 1.00 76.94 104 SER A CA 1
ATOM 840 C C . SER A 1 104 ? 1.954 0.335 -14.960 1.00 76.94 104 SER A C 1
ATOM 842 O O . SER A 1 104 ? 2.799 0.555 -15.825 1.00 76.94 104 SER A O 1
ATOM 844 N N . LEU A 1 105 ? 2.147 0.521 -13.660 1.00 88.69 105 LEU A N 1
ATOM 845 C CA . LEU A 1 105 ? 3.325 1.141 -13.077 1.00 88.69 105 LEU A CA 1
ATOM 846 C C . LEU A 1 105 ? 4.499 0.155 -13.024 1.00 88.69 105 LEU A C 1
ATOM 848 O O . LEU A 1 105 ? 4.306 -1.048 -12.843 1.00 88.69 105 LEU A O 1
ATOM 852 N N . ASN A 1 106 ? 5.721 0.667 -13.152 1.00 91.38 106 ASN A N 1
ATOM 853 C CA . ASN A 1 106 ? 6.938 -0.095 -12.864 1.00 91.38 106 ASN A CA 1
ATOM 854 C C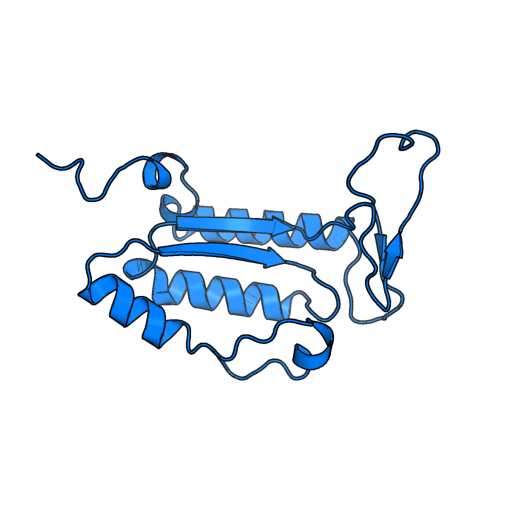 . ASN A 1 106 ? 7.304 -0.040 -11.367 1.00 91.38 106 ASN A C 1
ATOM 856 O O . ASN A 1 106 ? 6.746 0.747 -10.603 1.00 91.38 106 ASN A O 1
ATOM 860 N N . SER A 1 107 ? 8.293 -0.831 -10.937 1.00 92.31 107 SER A N 1
ATOM 861 C CA . SER A 1 107 ? 8.664 -0.923 -9.511 1.00 92.31 107 SER A CA 1
ATOM 862 C C . SER A 1 107 ? 9.026 0.412 -8.852 1.00 92.31 107 SER A C 1
ATOM 864 O O . SER A 1 107 ? 8.713 0.624 -7.679 1.00 92.31 107 SER A O 1
ATOM 866 N N . GLU A 1 108 ? 9.685 1.318 -9.577 1.00 93.00 108 GLU A N 1
ATOM 867 C CA . GLU A 1 108 ? 10.080 2.620 -9.035 1.00 93.00 108 GLU A CA 1
ATOM 868 C C . GLU A 1 108 ? 8.857 3.522 -8.845 1.00 93.00 108 GLU A C 1
ATOM 870 O O . GLU A 1 108 ? 8.710 4.177 -7.811 1.00 93.00 108 GLU A O 1
ATOM 875 N N . GLU A 1 109 ? 7.949 3.528 -9.820 1.00 94.25 109 GLU A N 1
ATOM 876 C CA . GLU A 1 109 ? 6.698 4.282 -9.754 1.00 94.25 109 GLU A CA 1
ATOM 877 C C . GLU A 1 109 ? 5.793 3.784 -8.626 1.00 94.25 109 GLU A C 1
ATOM 879 O O . GLU A 1 109 ? 5.219 4.594 -7.900 1.00 94.25 109 GLU A O 1
ATOM 884 N N . ILE A 1 110 ? 5.709 2.465 -8.441 1.00 95.19 110 ILE A N 1
ATOM 885 C CA . ILE A 1 110 ? 4.937 1.841 -7.362 1.00 95.19 110 ILE A CA 1
ATOM 886 C C . ILE A 1 110 ? 5.509 2.220 -5.997 1.00 95.19 110 ILE A C 1
ATOM 888 O O . ILE A 1 110 ? 4.759 2.601 -5.100 1.00 95.19 110 ILE A O 1
ATOM 892 N N . THR A 1 111 ? 6.834 2.163 -5.849 1.00 95.88 111 THR A N 1
ATOM 893 C CA . THR A 1 111 ? 7.508 2.544 -4.600 1.00 95.88 111 THR A CA 1
ATOM 894 C C . THR A 1 111 ? 7.222 4.003 -4.258 1.00 95.88 111 THR A C 1
ATOM 896 O O . THR A 1 111 ? 6.801 4.302 -3.144 1.00 95.88 111 THR A O 1
ATOM 899 N N . LYS A 1 112 ? 7.359 4.913 -5.233 1.00 96.75 112 LYS A N 1
ATOM 900 C CA . LYS A 1 112 ? 7.044 6.338 -5.040 1.00 96.75 112 LYS A CA 1
ATOM 901 C C . LYS A 1 112 ? 5.577 6.560 -4.676 1.00 96.75 112 LYS A C 1
ATOM 903 O O . LYS A 1 112 ? 5.292 7.385 -3.815 1.00 96.75 112 LYS A O 1
ATOM 908 N N . LEU A 1 113 ? 4.659 5.833 -5.315 1.00 96.38 113 LEU A N 1
ATOM 909 C CA . LEU A 1 113 ? 3.227 5.914 -5.031 1.00 96.38 113 LEU A CA 1
ATOM 910 C C . 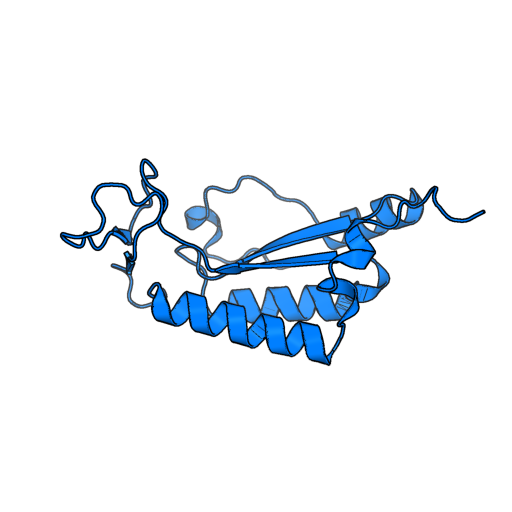LEU A 1 113 ? 2.908 5.472 -3.597 1.00 96.38 113 LEU A C 1
ATOM 912 O O . LEU A 1 113 ? 2.151 6.152 -2.909 1.00 96.38 113 LEU A O 1
ATOM 916 N N . ALA A 1 114 ? 3.491 4.358 -3.149 1.00 96.81 114 ALA A N 1
ATOM 917 C CA . ALA A 1 114 ? 3.319 3.858 -1.789 1.00 96.81 114 ALA A CA 1
ATOM 918 C C . ALA A 1 114 ? 3.859 4.854 -0.754 1.00 96.81 114 ALA A C 1
ATOM 920 O O . ALA A 1 114 ? 3.121 5.231 0.152 1.00 96.81 114 ALA A O 1
ATOM 921 N N . SER A 1 115 ? 5.091 5.347 -0.933 1.00 97.38 115 SER A N 1
ATOM 922 C CA . SER A 1 115 ? 5.688 6.334 -0.023 1.00 97.38 115 SER A CA 1
ATOM 923 C C . SER A 1 115 ? 4.887 7.635 0.035 1.00 97.38 115 SER A C 1
ATOM 925 O O . SER A 1 115 ? 4.639 8.148 1.120 1.00 97.38 115 SER A O 1
ATOM 927 N N . TYR A 1 116 ? 4.424 8.144 -1.111 1.00 97.88 116 TYR A N 1
ATOM 928 C CA . TYR A 1 116 ? 3.589 9.346 -1.156 1.00 97.88 116 TYR A CA 1
ATOM 929 C C . TYR A 1 116 ? 2.321 9.190 -0.307 1.00 97.88 116 TYR A C 1
ATOM 931 O O . TYR A 1 116 ? 2.005 10.039 0.524 1.00 97.88 116 TYR A O 1
ATOM 939 N N . TRP A 1 117 ? 1.593 8.091 -0.491 1.00 97.75 117 TRP A N 1
ATOM 940 C CA . TRP A 1 117 ? 0.351 7.870 0.239 1.00 97.75 117 TRP A CA 1
ATOM 941 C C . TRP A 1 117 ? 0.570 7.518 1.710 1.00 97.75 117 TRP A C 1
ATOM 943 O O . TRP A 1 117 ? -0.262 7.873 2.543 1.00 97.75 117 TRP A O 1
ATOM 953 N N . GLU A 1 118 ? 1.687 6.877 2.048 1.00 96.31 118 GLU A N 1
ATOM 954 C CA . GLU A 1 118 ? 2.103 6.694 3.437 1.00 96.31 118 GLU A CA 1
ATOM 955 C C . GLU A 1 118 ? 2.321 8.042 4.134 1.00 96.31 118 GLU A C 1
ATOM 957 O O . GLU A 1 118 ? 1.782 8.252 5.219 1.00 96.31 118 GLU A O 1
ATOM 962 N N . GLU A 1 119 ? 3.002 8.995 3.491 1.00 97.25 119 GLU A N 1
ATOM 963 C CA . GLU A 1 119 ? 3.172 10.354 4.024 1.00 97.25 119 GLU A CA 1
ATOM 964 C C . GLU A 1 119 ? 1.830 11.076 4.217 1.00 97.25 119 GLU A C 1
ATOM 966 O O . GLU A 1 119 ? 1.612 11.716 5.250 1.00 97.25 119 GLU A O 1
ATOM 971 N N . VAL A 1 120 ? 0.898 10.940 3.268 1.00 97.75 120 VAL A N 1
ATOM 972 C CA . VAL A 1 120 ? -0.448 11.526 3.384 1.00 97.75 120 VAL A CA 1
ATOM 973 C C . VAL A 1 120 ? -1.217 10.915 4.557 1.00 97.75 120 VAL A C 1
ATOM 975 O O . VAL A 1 120 ? -1.761 11.645 5.388 1.00 97.75 120 VAL A O 1
ATOM 978 N N . VAL A 1 121 ? -1.246 9.583 4.676 1.00 96.56 121 VAL A N 1
ATOM 979 C CA . VAL A 1 121 ? -1.921 8.912 5.799 1.00 96.56 121 VAL A CA 1
ATOM 980 C C . VAL A 1 121 ? -1.248 9.266 7.125 1.00 96.56 121 VAL A C 1
ATOM 982 O O . VAL A 1 121 ? -1.942 9.442 8.128 1.00 96.56 121 VAL A O 1
ATOM 985 N N . TRP A 1 122 ? 0.075 9.428 7.147 1.00 95.19 122 TRP A N 1
ATOM 986 C CA . TRP A 1 122 ? 0.804 9.867 8.332 1.00 95.19 122 TRP A CA 1
ATOM 987 C C . TRP A 1 122 ? 0.405 11.279 8.767 1.00 95.19 122 TRP A C 1
ATOM 989 O O . TRP A 1 122 ? 0.207 11.517 9.957 1.00 95.19 122 TRP A O 1
ATOM 999 N N . ALA A 1 123 ? 0.251 12.206 7.822 1.00 96.56 123 ALA A N 1
ATOM 1000 C CA . ALA A 1 123 ? -0.165 13.573 8.115 1.00 96.56 123 ALA A CA 1
ATOM 1001 C C . ALA A 1 123 ? -1.620 13.649 8.618 1.00 96.56 123 ALA A C 1
ATOM 1003 O O . ALA A 1 123 ? -1.907 14.362 9.579 1.00 96.56 123 ALA A O 1
ATOM 1004 N N . GLU A 1 124 ? -2.529 12.892 8.000 1.00 97.00 124 GLU A N 1
ATOM 1005 C CA . GLU A 1 124 ? -3.973 12.974 8.260 1.00 97.00 124 GLU A CA 1
ATOM 1006 C C . GLU A 1 124 ? -4.448 12.082 9.419 1.00 97.00 124 GLU A C 1
ATOM 1008 O O . GLU A 1 124 ? -5.386 12.414 10.150 1.00 97.00 124 GLU A O 1
ATOM 1013 N N . ALA A 1 125 ? -3.837 10.909 9.584 1.00 94.81 125 ALA A N 1
ATOM 1014 C CA . ALA A 1 125 ? -4.261 9.889 10.537 1.00 94.81 125 ALA A CA 1
ATOM 1015 C C . ALA A 1 125 ? -3.070 9.049 11.049 1.00 94.81 125 ALA A C 1
ATOM 1017 O O . ALA A 1 125 ? -3.079 7.822 10.912 1.00 94.81 125 ALA A O 1
ATOM 1018 N N . PRO A 1 126 ? -2.077 9.661 11.730 1.00 92.38 126 PRO A N 1
ATOM 1019 C CA . PRO A 1 126 ? -0.813 9.006 12.098 1.00 92.38 126 PRO A CA 1
ATOM 1020 C C . PRO A 1 126 ? -0.995 7.730 12.926 1.00 92.38 126 PRO A C 1
ATOM 1022 O O . PRO A 1 126 ? -0.210 6.790 12.819 1.00 92.38 126 PRO A O 1
ATOM 1025 N N . ARG A 1 127 ? -2.067 7.649 13.728 1.00 90.69 127 ARG A N 1
ATOM 1026 C CA . ARG A 1 127 ? -2.389 6.449 14.517 1.00 90.69 127 ARG A CA 1
ATOM 1027 C C . ARG A 1 127 ? -2.566 5.187 13.671 1.00 90.69 127 ARG A C 1
ATOM 1029 O O . ARG A 1 127 ? -2.337 4.103 14.190 1.00 90.69 127 ARG A O 1
ATOM 1036 N N . LEU A 1 128 ? -2.973 5.322 12.405 1.00 92.62 128 LEU A N 1
ATOM 1037 C CA . LEU A 1 128 ? -3.172 4.179 11.517 1.00 92.62 128 LEU A CA 1
ATOM 1038 C C . LEU A 1 128 ? -1.839 3.499 11.184 1.00 92.62 128 LEU A C 1
ATOM 1040 O O . LEU A 1 128 ? -1.780 2.277 11.116 1.00 92.62 128 LEU A O 1
ATOM 1044 N N . LEU A 1 129 ? -0.766 4.274 11.032 1.00 91.56 129 LEU A N 1
ATOM 1045 C CA . LEU A 1 129 ? 0.561 3.769 10.671 1.00 91.56 129 LEU A CA 1
ATOM 1046 C C . LEU A 1 129 ? 1.453 3.515 11.890 1.00 91.56 129 LEU A C 1
ATOM 1048 O O . LEU A 1 129 ? 2.450 2.803 11.806 1.00 91.56 129 LEU A O 1
ATOM 1052 N N . HIS A 1 130 ? 1.114 4.088 13.045 1.00 82.50 130 HIS A N 1
ATOM 1053 C CA . HIS A 1 130 ? 1.998 4.050 14.198 1.00 82.50 130 HIS A CA 1
ATOM 1054 C C . HIS A 1 130 ? 2.081 2.635 14.824 1.00 82.50 130 HIS A C 1
ATOM 1056 O O . HIS A 1 130 ? 1.078 2.105 15.315 1.00 82.50 130 HIS A O 1
ATOM 1062 N N . PRO A 1 131 ? 3.279 2.024 14.910 1.00 71.94 131 PRO A N 1
ATOM 1063 C CA . PRO A 1 131 ? 3.439 0.610 15.265 1.00 71.94 131 PRO A CA 1
ATOM 1064 C C . PRO A 1 131 ? 2.999 0.271 16.695 1.00 71.94 131 PRO A C 1
ATOM 1066 O O . PRO A 1 131 ? 2.568 -0.851 16.956 1.00 71.94 131 PRO A O 1
ATOM 1069 N N . SER A 1 132 ? 3.031 1.228 17.630 1.00 71.62 132 SER A N 1
ATOM 1070 C CA . SER A 1 132 ? 2.554 0.982 19.002 1.00 71.62 132 SER A CA 1
ATOM 1071 C C . SER A 1 132 ? 1.062 0.640 19.071 1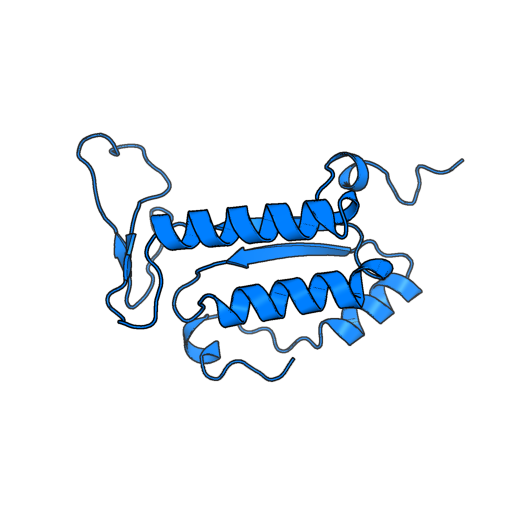.00 71.62 132 SER A C 1
ATOM 1073 O O . SER A 1 132 ? 0.662 -0.121 19.949 1.00 71.62 132 SER A O 1
ATOM 1075 N N . TYR A 1 133 ? 0.240 1.124 18.133 1.00 65.88 133 TYR A N 1
ATOM 1076 C CA . TYR A 1 133 ? -1.197 0.831 18.115 1.00 65.88 133 TYR A CA 1
ATOM 1077 C C . TYR A 1 133 ? -1.495 -0.626 17.738 1.00 65.88 133 TYR A C 1
ATOM 1079 O O . TYR A 1 133 ? -2.561 -1.133 18.082 1.00 65.88 133 TYR A O 1
ATOM 1087 N N . ARG A 1 134 ? -0.530 -1.330 17.124 1.00 66.56 134 ARG A N 1
ATOM 1088 C CA . ARG A 1 134 ? -0.600 -2.782 16.875 1.00 66.56 134 ARG A CA 1
ATOM 1089 C C . ARG A 1 134 ? -0.357 -3.608 18.136 1.00 66.56 134 ARG A C 1
ATOM 1091 O O . ARG A 1 134 ? -0.812 -4.741 18.223 1.00 66.56 134 ARG A O 1
ATOM 1098 N N . MET A 1 135 ? 0.368 -3.045 19.102 1.00 65.88 135 MET A N 1
ATOM 1099 C CA . MET A 1 135 ? 0.834 -3.749 20.300 1.00 65.88 135 MET A CA 1
ATOM 1100 C C . MET A 1 135 ? -0.096 -3.571 21.503 1.00 65.88 135 MET A C 1
ATOM 1102 O O . MET A 1 135 ? -0.041 -4.359 22.444 1.00 65.88 135 MET A O 1
ATOM 1106 N N . ILE A 1 136 ? -0.951 -2.545 21.490 1.00 64.69 136 ILE A N 1
ATOM 1107 C CA . ILE A 1 136 ? -1.907 -2.305 22.572 1.00 64.69 136 ILE A CA 1
ATOM 1108 C C . ILE A 1 136 ? -3.100 -3.237 22.367 1.00 64.69 136 ILE A C 1
ATOM 1110 O O . ILE A 1 136 ? -3.913 -3.060 21.457 1.00 64.69 136 ILE A O 1
ATOM 1114 N N . SER A 1 137 ? -3.208 -4.246 23.223 1.00 56.38 137 SER A N 1
ATOM 1115 C CA . SER A 1 137 ? -4.327 -5.182 23.246 1.00 56.38 137 SER A CA 1
ATOM 1116 C C . SER A 1 137 ? -5.636 -4.458 23.618 1.00 56.38 137 SER A C 1
ATOM 1118 O O . SER A 1 137 ? -5.626 -3.556 24.456 1.00 56.38 137 SER A O 1
ATOM 1120 N N . PRO A 1 138 ? -6.803 -4.845 23.067 1.00 58.81 138 PRO A N 1
ATOM 1121 C CA . PRO A 1 138 ? -8.092 -4.416 23.623 1.00 58.81 138 PRO A CA 1
ATOM 1122 C C . PRO A 1 138 ? -8.231 -4.770 25.116 1.00 58.81 138 PRO A C 1
ATOM 1124 O O . PRO A 1 138 ? -8.998 -4.139 25.830 1.00 58.81 138 PRO A O 1
ATOM 1127 N N . TRP A 1 139 ? -7.465 -5.763 25.579 1.00 55.28 139 TRP A N 1
ATOM 1128 C CA . TRP A 1 139 ? -7.447 -6.264 26.953 1.00 55.28 139 TRP A CA 1
ATOM 1129 C C . TRP A 1 139 ? -6.392 -5.603 27.847 1.00 55.28 139 TRP A C 1
ATOM 1131 O O . TRP A 1 139 ? -6.277 -5.976 29.006 1.00 55.28 139 TRP A O 1
ATOM 1141 N N . SER A 1 140 ? -5.580 -4.674 27.326 1.00 60.81 140 SER A N 1
ATOM 1142 C CA . SER A 1 140 ? -4.510 -4.019 28.102 1.00 60.81 140 SER A CA 1
ATOM 1143 C C . SER A 1 140 ? -4.942 -2.725 28.799 1.00 60.81 140 SER A C 1
ATOM 1145 O O . SER A 1 140 ? -4.087 -1.961 29.237 1.00 60.81 140 SER A O 1
ATOM 1147 N N . VAL A 1 141 ? -6.247 -2.462 28.881 1.00 52.00 141 VAL A N 1
ATOM 1148 C CA . VAL A 1 141 ? -6.793 -1.351 29.666 1.00 52.00 141 VAL A CA 1
ATOM 1149 C C . VAL A 1 141 ? -7.319 -1.928 30.983 1.00 52.00 141 VAL A C 1
ATOM 1151 O O . VAL A 1 141 ? -8.398 -2.517 31.003 1.00 52.00 141 VAL A O 1
ATOM 1154 N N . GLU A 1 142 ? -6.519 -1.799 32.044 1.00 48.19 142 GLU A N 1
ATOM 1155 C CA . GLU A 1 142 ? -6.966 -1.826 33.449 1.00 48.19 142 GLU A CA 1
ATOM 1156 C C . GLU A 1 142 ? -7.092 -0.390 33.968 1.00 48.19 142 GLU A C 1
ATOM 1158 O O . GLU A 1 142 ? -6.213 0.439 33.626 1.00 48.19 142 GLU A O 1
#

Secondary structure (DSSP, 8-state):
-PPPTTGGGGT------HHHHHHHHHHTT---EEEEEE--TT--HHHHHHHHHHHHHTGGG--EEEEEE--EETT---TTEEE---TT-TT-SEE-EEESSTTS--HHHHHHHHHHHHHHHHHH-HHHH-THHHHS-TT---

Sequence (142 aa):
MPSSDNRINLNKNDNADPLRLLELCNTANIKVHFFCMFGYPGTGKDEAENTVEFLLHNRALIDTVDIFPWTYTKHTQIVGVERIERPDEDWALEYAHTSLRADSLNSEEITKLASYWEEVVWAEAPRLLHPSYRMISPWSVE

Foldseek 3Di:
DPDDPQVVQVPDPDPDPVVVVLVVCVVVVHAAEEEAEFQDPSHDLVNLVVVLVVCLVCVVSHQAYDQHYDFAAPPDDHPQKDFDDDPVCPPPRTTWIDGNDPRGDTRVRSVVSSVVSLVVCCVRPVSRHDVVSVVCDPPNDD

Radius of gyration: 17.13 Å; chains: 1; bounding box: 44×32×54 Å

pLDDT: mean 85.19, std 13.84, range [40.06, 98.0]

Organism: NCBI:txid2138164